Protein AF-A0AAD6W457-F1 (afdb_monomer_lite)

Secondary structure (DSSP, 8-state):
-HHHHHHT----TT--HHHHHHHHHHHHHHHHTTT----HHHHHHHHHHHHHHHHTT-

Radius of gyration: 11.52 Å; chains: 1; bounding box: 26×22×30 Å

Organism: NCBI:txid444605

pLDDT: mean 86.95, std 7.65, range [54.91, 94.12]

Structure (mmCIF, N/CA/C/O backbone):
data_AF-A0AAD6W457-F1
#
_entry.id   AF-A0AAD6W457-F1
#
loop_
_atom_site.group_PDB
_atom_site.id
_atom_site.type_symbol
_atom_site.label_atom_id
_atom_site.label_alt_id
_atom_site.label_comp_id
_atom_site.label_asym_id
_atom_site.label_entity_id
_atom_site.label_seq_id
_atom_site.pdbx_PDB_ins_code
_atom_site.Cartn_x
_atom_site.Cartn_y
_atom_site.Cartn_z
_atom_site.occupancy
_atom_site.B_iso_or_equiv
_atom_site.auth_seq_id
_atom_site.auth_comp_id
_atom_site.auth_asym_id
_atom_site.auth_atom_id
_atom_site.pdbx_PDB_model_num
ATOM 1 N N . MET A 1 1 ? -1.968 -15.015 -5.507 1.00 82.38 1 MET A N 1
ATOM 2 C CA . MET A 1 1 ? -1.651 -14.276 -6.753 1.00 82.38 1 MET A CA 1
ATOM 3 C C . MET A 1 1 ? -1.621 -12.780 -6.436 1.00 82.38 1 MET A C 1
ATOM 5 O O . MET A 1 1 ? -2.591 -12.301 -5.870 1.00 82.38 1 MET A O 1
ATOM 9 N N . LEU A 1 2 ? -0.531 -12.058 -6.729 1.00 86.44 2 LEU A N 1
ATOM 10 C CA . LEU A 1 2 ? -0.301 -10.640 -6.357 1.00 86.44 2 LEU A CA 1
ATOM 11 C C . LEU A 1 2 ? -1.480 -9.695 -6.653 1.00 86.44 2 LEU A C 1
ATOM 13 O O . LEU A 1 2 ? -1.836 -8.857 -5.829 1.00 86.44 2 LEU A O 1
ATOM 17 N N . VAL A 1 3 ? -2.152 -9.903 -7.788 1.00 87.31 3 VAL A N 1
ATOM 18 C CA . VAL A 1 3 ? -3.377 -9.179 -8.175 1.00 87.31 3 VAL A CA 1
ATOM 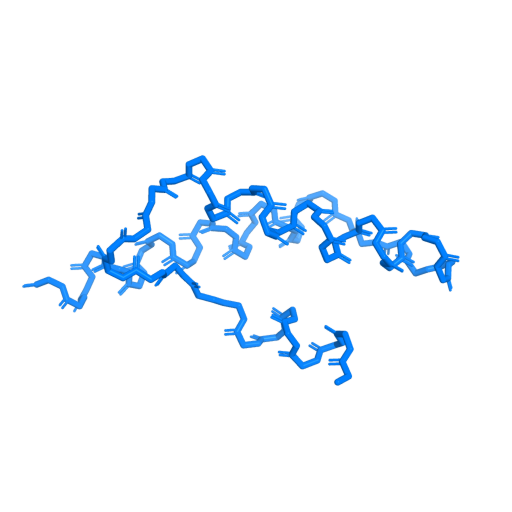19 C C . VAL A 1 3 ? -4.473 -9.307 -7.118 1.00 87.31 3 VAL A C 1
ATOM 21 O O . VAL A 1 3 ? -5.092 -8.318 -6.758 1.00 87.31 3 VAL A O 1
ATOM 24 N N . TYR A 1 4 ? -4.667 -10.493 -6.547 1.00 90.38 4 TYR A N 1
ATOM 25 C CA . TYR A 1 4 ? -5.668 -10.720 -5.506 1.00 90.38 4 TYR A CA 1
ATOM 26 C C . TYR A 1 4 ? -5.332 -9.988 -4.199 1.00 90.38 4 TYR A C 1
ATOM 28 O O . TYR A 1 4 ? -6.214 -9.403 -3.576 1.00 90.38 4 TYR A O 1
ATOM 36 N N . GLN A 1 5 ? -4.052 -9.970 -3.805 1.00 88.19 5 GLN A N 1
ATOM 37 C CA . GLN A 1 5 ? -3.599 -9.236 -2.615 1.00 88.19 5 GLN A CA 1
ATOM 38 C C . GLN A 1 5 ? -3.795 -7.725 -2.768 1.00 88.19 5 GLN A C 1
ATOM 40 O O . GLN A 1 5 ? -4.167 -7.055 -1.807 1.00 88.19 5 GLN A O 1
ATOM 45 N N . TYR A 1 6 ? -3.587 -7.202 -3.977 1.00 89.94 6 TYR A N 1
ATOM 46 C CA . TYR A 1 6 ? -3.872 -5.811 -4.305 1.00 89.94 6 TYR A CA 1
ATOM 47 C C . TYR A 1 6 ? -5.374 -5.521 -4.351 1.00 89.94 6 TYR A C 1
ATOM 49 O O . TYR A 1 6 ? -5.835 -4.537 -3.773 1.00 89.94 6 TYR A O 1
ATOM 57 N N . GLU A 1 7 ? -6.167 -6.370 -5.008 1.00 89.50 7 GLU A N 1
ATOM 58 C CA . GLU A 1 7 ? -7.597 -6.119 -5.179 1.00 89.50 7 GLU A CA 1
ATOM 59 C C . GLU A 1 7 ? -8.365 -6.169 -3.859 1.00 89.50 7 GLU A C 1
ATOM 61 O O . GLU A 1 7 ? -9.186 -5.284 -3.597 1.00 89.50 7 GLU A O 1
ATOM 66 N N . LEU A 1 8 ? -8.031 -7.123 -2.990 1.00 90.25 8 LEU A N 1
ATOM 67 C CA . LEU A 1 8 ? -8.628 -7.262 -1.662 1.00 90.25 8 LEU A CA 1
ATOM 68 C C . LEU A 1 8 ? -7.882 -6.509 -0.562 1.00 90.25 8 LEU A C 1
ATOM 70 O O . LEU A 1 8 ? -8.145 -6.733 0.623 1.00 90.25 8 LEU A O 1
ATOM 74 N N . PHE A 1 9 ? -6.962 -5.619 -0.931 1.00 90.69 9 PHE A N 1
ATOM 75 C CA . PHE A 1 9 ? -6.212 -4.852 0.045 1.00 90.69 9 PHE A CA 1
ATOM 76 C C . PHE A 1 9 ? -7.155 -4.073 0.975 1.00 90.69 9 PHE A C 1
ATOM 78 O O . PHE A 1 9 ? -8.047 -3.346 0.527 1.00 90.69 9 PHE A O 1
ATOM 85 N N . LYS A 1 10 ? -6.944 -4.246 2.281 1.00 91.19 10 LYS A N 1
ATOM 86 C CA . LYS A 1 10 ? -7.648 -3.556 3.362 1.00 91.19 10 LYS A CA 1
ATOM 87 C C . LYS A 1 10 ? -6.699 -3.351 4.538 1.00 91.19 10 LYS A C 1
ATOM 89 O O . LYS A 1 10 ? -5.810 -4.177 4.761 1.00 91.19 10 LYS A O 1
ATOM 94 N N . MET A 1 11 ? -6.928 -2.279 5.291 1.00 90.38 11 MET A N 1
ATOM 95 C CA . MET A 1 11 ? -6.268 -2.076 6.578 1.00 90.38 11 MET A CA 1
ATOM 96 C C . MET A 1 11 ? -6.856 -3.041 7.610 1.00 90.38 11 MET A C 1
ATOM 98 O O . MET A 1 11 ? -8.071 -3.257 7.631 1.00 90.38 11 MET A O 1
ATOM 102 N N . LEU A 1 12 ? -6.004 -3.643 8.436 1.00 89.62 12 LEU A N 1
ATOM 103 C CA . LEU A 1 12 ? -6.439 -4.482 9.554 1.00 89.62 12 LEU A CA 1
ATOM 104 C C . LEU A 1 12 ? -6.690 -3.619 10.802 1.00 89.62 12 LEU A C 1
ATOM 106 O O . LEU A 1 12 ? -6.045 -2.593 10.989 1.00 89.62 12 LEU A O 1
ATOM 110 N N . LEU A 1 13 ? -7.603 -4.049 11.678 1.00 87.00 13 LEU A N 1
ATOM 111 C CA . LEU A 1 13 ? -7.958 -3.311 12.904 1.00 87.00 13 LEU A CA 1
ATOM 112 C C . LEU A 1 13 ? -6.782 -3.143 13.879 1.00 87.00 13 LEU A C 1
ATOM 114 O O . LEU A 1 13 ? -6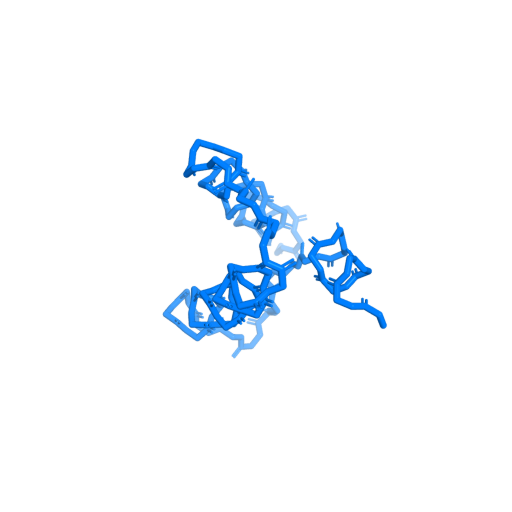.681 -2.119 14.546 1.00 87.00 13 LEU A O 1
ATOM 118 N N . SER A 1 14 ? -5.893 -4.135 13.947 1.00 89.06 14 SER A N 1
ATOM 119 C CA . SER A 1 14 ? -4.717 -4.157 14.826 1.00 89.06 14 SER A CA 1
ATOM 120 C C . SER A 1 14 ? -3.449 -3.597 14.174 1.00 89.06 14 SER A C 1
ATOM 122 O O . SER A 1 14 ? -2.375 -3.639 14.768 1.00 89.06 14 SER A O 1
ATOM 124 N N . GLU A 1 15 ? -3.538 -3.148 12.926 1.00 91.25 15 GLU A N 1
ATOM 125 C CA . GLU A 1 15 ? -2.398 -2.707 12.132 1.00 91.25 15 GLU A CA 1
ATOM 126 C C . GLU A 1 15 ? -2.260 -1.182 12.182 1.00 91.25 15 GLU A C 1
ATOM 128 O O . GLU A 1 15 ? -3.250 -0.454 12.151 1.00 91.25 15 GLU A O 1
ATOM 133 N N . SER A 1 16 ? -1.024 -0.680 12.237 1.00 92.06 16 SER A N 1
ATOM 134 C CA . SER A 1 16 ? -0.756 0.756 12.127 1.00 92.06 16 SER A CA 1
ATOM 135 C C . SER A 1 16 ? -0.804 1.221 10.669 1.00 92.06 16 SER A C 1
ATOM 137 O O . SER A 1 16 ? -0.517 0.455 9.748 1.00 92.06 16 SER A O 1
ATOM 139 N N . ILE A 1 17 ? -1.095 2.505 10.441 1.00 89.56 17 ILE A N 1
ATOM 140 C CA . ILE A 1 17 ? -1.094 3.092 9.087 1.00 89.56 17 ILE A CA 1
ATOM 141 C C . ILE A 1 17 ? 0.258 2.864 8.393 1.00 89.56 17 ILE A C 1
ATOM 143 O O . ILE A 1 17 ? 0.293 2.514 7.216 1.00 89.56 17 ILE A O 1
ATOM 147 N N . THR A 1 18 ? 1.368 2.985 9.127 1.00 92.94 18 THR A N 1
ATOM 148 C CA . THR A 1 18 ? 2.716 2.724 8.606 1.00 92.94 18 THR A CA 1
ATOM 149 C C . THR A 1 18 ? 2.881 1.278 8.144 1.00 92.94 18 THR A C 1
ATOM 151 O O . THR A 1 18 ? 3.380 1.043 7.049 1.00 92.94 18 THR A O 1
ATOM 154 N N . SER A 1 19 ? 2.432 0.301 8.938 1.00 93.31 19 SER A N 1
ATOM 155 C CA . SER A 1 19 ? 2.527 -1.121 8.581 1.00 93.31 19 SER A CA 1
ATOM 156 C C . SER A 1 19 ? 1.667 -1.461 7.356 1.00 93.31 19 SER A C 1
ATOM 158 O O . SER A 1 19 ? 2.133 -2.138 6.434 1.00 93.31 19 SER A O 1
ATOM 160 N N . MET A 1 20 ? 0.466 -0.882 7.284 1.00 93.81 20 MET A N 1
ATOM 161 C CA . MET A 1 20 ? -0.422 -0.979 6.127 1.00 93.81 20 MET A CA 1
ATOM 162 C C . MET A 1 20 ? 0.233 -0.393 4.869 1.00 93.81 20 MET A C 1
ATOM 164 O O . MET A 1 20 ? 0.250 -1.038 3.818 1.00 93.81 20 MET A O 1
ATOM 168 N N . PHE A 1 21 ? 0.843 0.789 4.975 1.00 91.81 21 PHE A N 1
ATOM 169 C CA . PHE A 1 21 ? 1.555 1.422 3.868 1.00 91.81 21 PHE A CA 1
ATOM 170 C C . PHE A 1 21 ? 2.738 0.573 3.390 1.00 91.81 21 PHE A C 1
ATOM 172 O O . PHE A 1 21 ? 2.874 0.343 2.191 1.00 91.81 21 PHE A O 1
ATOM 179 N N . THR A 1 22 ? 3.533 0.018 4.310 1.00 94.12 22 THR A N 1
ATOM 180 C CA . THR A 1 22 ? 4.639 -0.892 3.976 1.00 94.12 22 THR A CA 1
ATOM 181 C C . THR A 1 22 ? 4.156 -2.090 3.160 1.00 94.12 22 THR A C 1
ATOM 183 O O . THR A 1 22 ? 4.748 -2.392 2.127 1.00 94.12 22 THR A O 1
ATOM 186 N N . ARG A 1 23 ? 3.042 -2.730 3.544 1.00 93.88 23 ARG A N 1
ATOM 187 C CA . ARG A 1 23 ? 2.460 -3.837 2.764 1.00 93.88 23 ARG A CA 1
ATOM 188 C C . ARG A 1 23 ? 2.001 -3.408 1.374 1.00 93.88 23 ARG A C 1
ATOM 190 O O . ARG A 1 23 ? 2.204 -4.162 0.425 1.00 93.88 23 ARG A O 1
ATOM 197 N N . MET A 1 24 ? 1.385 -2.230 1.241 1.00 91.88 24 MET A N 1
ATOM 198 C CA . MET A 1 24 ? 1.011 -1.696 -0.074 1.00 91.88 24 MET A CA 1
ATOM 199 C C . MET A 1 24 ? 2.255 -1.503 -0.949 1.00 91.88 24 MET A C 1
ATOM 201 O O . MET A 1 24 ? 2.268 -1.964 -2.087 1.00 91.88 24 MET A O 1
ATOM 205 N N . THR A 1 25 ? 3.318 -0.915 -0.397 1.00 91.94 25 THR A N 1
ATOM 206 C CA . THR A 1 25 ? 4.593 -0.702 -1.094 1.00 91.94 25 THR A CA 1
ATOM 207 C C . THR A 1 25 ? 5.249 -2.019 -1.508 1.00 91.94 25 THR A C 1
ATOM 209 O O . THR A 1 25 ? 5.722 -2.148 -2.633 1.00 91.94 25 THR A O 1
ATOM 212 N N . THR A 1 26 ? 5.230 -3.049 -0.655 1.00 93.25 26 THR A N 1
ATOM 213 C CA . THR A 1 26 ? 5.730 -4.386 -1.020 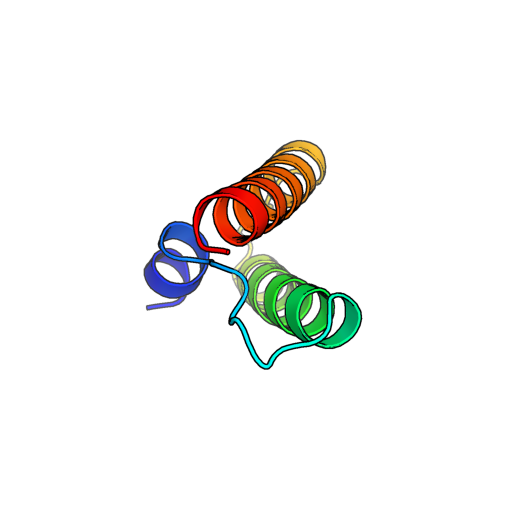1.00 93.25 26 THR A CA 1
ATOM 214 C C . THR A 1 26 ? 4.978 -4.962 -2.223 1.00 93.25 26 THR A C 1
ATOM 216 O O . THR A 1 26 ? 5.597 -5.523 -3.130 1.00 93.25 26 THR A O 1
ATOM 219 N N . ILE A 1 27 ? 3.651 -4.799 -2.266 1.00 91.69 27 ILE A N 1
ATOM 220 C CA . ILE A 1 27 ? 2.814 -5.260 -3.381 1.00 91.69 27 ILE A CA 1
ATOM 221 C C . ILE A 1 27 ? 3.138 -4.478 -4.662 1.00 91.69 27 ILE A C 1
ATOM 223 O O . ILE A 1 27 ? 3.309 -5.087 -5.717 1.00 91.69 27 ILE A O 1
ATOM 227 N N . THR A 1 28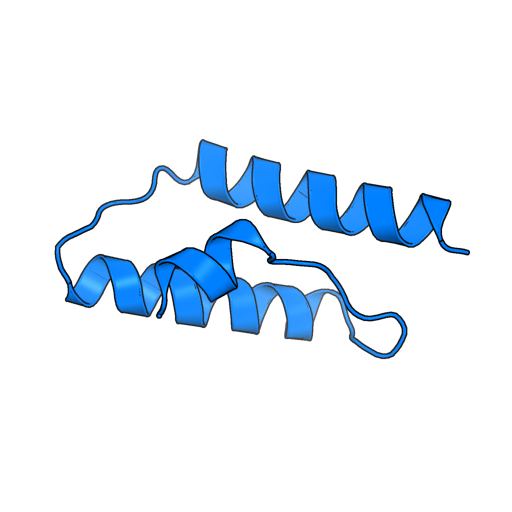 ? 3.258 -3.150 -4.592 1.00 90.44 28 THR A N 1
ATOM 228 C CA . THR A 1 28 ? 3.551 -2.315 -5.769 1.00 90.44 28 THR A CA 1
ATOM 229 C C . THR A 1 28 ? 4.957 -2.544 -6.303 1.00 90.44 28 THR A C 1
ATOM 231 O O . THR A 1 28 ? 5.117 -2.659 -7.512 1.00 90.44 28 THR A O 1
ATOM 234 N N . ASN A 1 29 ? 5.951 -2.721 -5.432 1.00 90.44 29 ASN A N 1
ATOM 235 C CA . ASN A 1 29 ? 7.320 -3.051 -5.839 1.00 90.44 29 ASN A CA 1
ATOM 236 C C . ASN A 1 29 ? 7.389 -4.430 -6.509 1.00 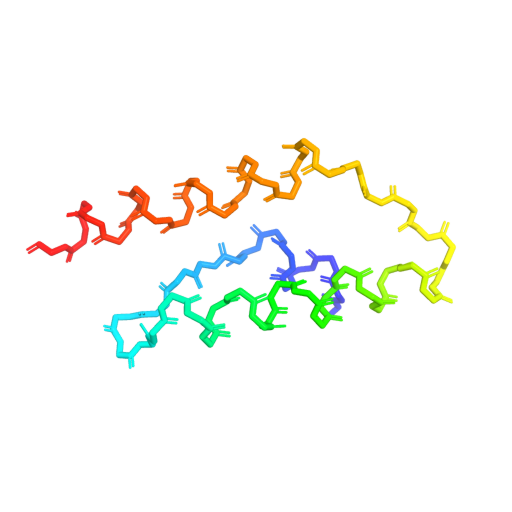90.44 29 ASN A C 1
ATOM 238 O O . ASN A 1 29 ? 8.120 -4.626 -7.473 1.00 90.44 29 ASN A O 1
ATOM 242 N N . SER A 1 30 ? 6.582 -5.383 -6.035 1.00 91.69 30 SER A N 1
ATOM 243 C CA . SER A 1 30 ? 6.469 -6.697 -6.673 1.00 91.69 30 SER A CA 1
ATOM 244 C C . SER A 1 30 ? 5.817 -6.612 -8.057 1.00 91.69 30 SER A C 1
ATOM 246 O O . SER A 1 30 ? 6.159 -7.390 -8.940 1.00 91.69 30 SER A O 1
ATOM 248 N N . PHE A 1 31 ? 4.881 -5.682 -8.272 1.00 89.69 31 PHE A N 1
ATOM 249 C CA . PHE A 1 31 ? 4.333 -5.424 -9.606 1.00 89.69 31 PHE A CA 1
ATOM 250 C C . PHE A 1 31 ? 5.329 -4.734 -10.530 1.00 89.69 31 PHE A C 1
ATOM 252 O O . PHE A 1 31 ? 5.413 -5.110 -11.698 1.00 89.69 31 PHE A O 1
ATOM 259 N N . ASP A 1 32 ? 6.091 -3.779 -10.005 1.00 89.06 32 ASP A N 1
ATOM 260 C CA . ASP A 1 32 ? 7.135 -3.074 -10.742 1.00 89.06 32 ASP A CA 1
ATOM 261 C C . ASP A 1 32 ? 8.208 -4.048 -11.252 1.00 89.06 32 ASP A C 1
ATOM 263 O O . ASP A 1 32 ? 8.501 -4.084 -12.446 1.00 89.06 32 ASP A O 1
ATOM 267 N N . ALA A 1 33 ? 8.655 -4.973 -10.395 1.00 90.00 33 ALA A N 1
ATOM 268 C CA . ALA A 1 33 ? 9.567 -6.058 -10.766 1.00 90.00 33 ALA A CA 1
ATOM 269 C C . ALA A 1 33 ? 9.011 -7.002 -11.857 1.00 90.00 33 ALA A C 1
ATOM 271 O O . ALA A 1 33 ? 9.774 -7.674 -12.545 1.00 90.00 33 ALA A O 1
ATOM 272 N N . LEU A 1 34 ? 7.685 -7.055 -12.030 1.00 89.88 34 LEU A N 1
ATOM 273 C CA . LEU A 1 34 ? 7.001 -7.828 -13.074 1.00 89.88 34 LEU A CA 1
ATOM 274 C C . LEU A 1 34 ? 6.676 -6.989 -14.326 1.00 89.88 34 LEU A C 1
ATOM 276 O O . LEU A 1 34 ? 5.929 -7.452 -15.190 1.00 89.88 34 LEU A O 1
ATOM 280 N N . GLY A 1 35 ? 7.171 -5.749 -14.415 1.00 88.44 35 GLY A N 1
ATOM 281 C CA . GLY A 1 35 ? 6.896 -4.821 -15.516 1.00 88.44 35 GLY A CA 1
ATOM 282 C C . GLY A 1 35 ? 5.468 -4.265 -15.523 1.00 88.44 35 GLY A C 1
ATOM 283 O O . GLY A 1 35 ? 5.006 -3.737 -16.534 1.00 88.44 35 GLY A O 1
ATOM 284 N N . ARG A 1 36 ? 4.727 -4.397 -14.415 1.00 83.56 36 ARG A N 1
ATOM 285 C CA . ARG A 1 36 ? 3.363 -3.873 -14.272 1.00 83.56 36 ARG A CA 1
ATOM 286 C C . ARG A 1 36 ? 3.398 -2.537 -13.548 1.00 83.56 36 ARG A C 1
ATOM 288 O O . ARG A 1 36 ? 3.393 -2.479 -12.323 1.00 83.56 36 ARG A O 1
ATOM 295 N N . ILE A 1 37 ? 3.356 -1.458 -14.318 1.00 77.38 37 ILE A N 1
ATOM 296 C CA . ILE A 1 37 ? 3.348 -0.101 -13.772 1.00 77.38 37 ILE A CA 1
ATOM 297 C C . ILE A 1 37 ? 1.951 0.224 -13.229 1.00 77.38 37 ILE A C 1
ATOM 299 O O . ILE A 1 37 ? 0.975 0.319 -13.978 1.00 77.38 37 ILE A O 1
ATOM 303 N N . TYR A 1 38 ? 1.853 0.421 -11.915 1.00 78.00 38 TYR A N 1
ATOM 304 C CA . TYR A 1 38 ? 0.654 0.958 -11.274 1.00 78.00 38 TYR A CA 1
ATOM 305 C C . TYR A 1 38 ? 0.816 2.459 -11.041 1.00 78.00 38 TYR A C 1
ATOM 307 O O . TYR A 1 38 ? 1.771 2.914 -10.425 1.00 78.00 38 TYR A O 1
ATOM 315 N N . ILE A 1 39 ? -0.155 3.239 -11.515 1.00 84.62 39 ILE A N 1
ATOM 316 C CA . ILE A 1 39 ? -0.138 4.701 -11.398 1.00 84.62 39 ILE A CA 1
A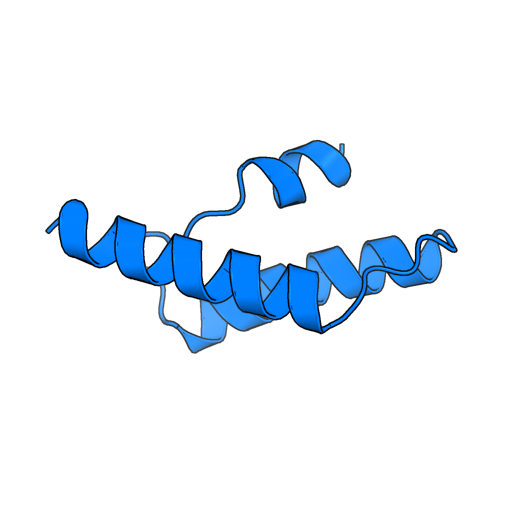TOM 317 C C . ILE A 1 39 ? -0.294 5.100 -9.922 1.00 84.62 39 ILE A C 1
ATOM 319 O O . ILE A 1 39 ? -1.241 4.659 -9.263 1.00 84.62 39 ILE A O 1
ATOM 323 N N . ASN A 1 40 ? 0.562 6.000 -9.428 1.00 83.56 40 ASN A N 1
ATOM 324 C CA . ASN A 1 40 ? 0.536 6.495 -8.042 1.00 83.56 40 ASN A CA 1
ATOM 325 C C . ASN A 1 40 ? -0.859 6.961 -7.593 1.00 83.56 40 ASN A C 1
ATOM 327 O O . ASN A 1 40 ? -1.302 6.627 -6.497 1.00 83.56 40 ASN A O 1
ATOM 331 N N . ALA A 1 41 ? -1.610 7.641 -8.465 1.00 85.75 41 ALA A N 1
ATOM 332 C CA . ALA A 1 41 ? -2.981 8.069 -8.181 1.00 85.75 41 ALA A CA 1
ATOM 333 C C . ALA A 1 41 ? -3.935 6.898 -7.855 1.00 85.75 41 ALA A C 1
ATOM 335 O O . ALA A 1 41 ? -4.768 7.005 -6.948 1.00 85.75 41 ALA A O 1
ATOM 336 N N . LYS A 1 42 ? -3.802 5.752 -8.544 1.00 86.94 42 LYS A N 1
ATOM 337 C CA . LYS A 1 42 ? -4.583 4.536 -8.249 1.00 86.94 42 LYS A CA 1
ATOM 338 C C . LYS A 1 42 ? -4.193 3.932 -6.902 1.00 86.94 42 LYS A C 1
ATOM 340 O O . LYS A 1 42 ? -5.075 3.522 -6.150 1.00 86.94 42 LYS A O 1
ATOM 345 N N . ILE A 1 43 ? -2.898 3.905 -6.587 1.00 88.19 43 ILE A N 1
ATOM 346 C CA . ILE A 1 43 ? -2.381 3.386 -5.313 1.00 88.19 43 ILE A CA 1
ATOM 347 C C . ILE A 1 43 ? -2.887 4.246 -4.148 1.00 88.19 43 ILE A C 1
ATOM 349 O O . ILE A 1 43 ? -3.496 3.717 -3.218 1.00 88.19 43 ILE A O 1
ATOM 353 N N . ILE A 1 44 ? -2.743 5.572 -4.241 1.00 88.50 44 ILE A N 1
ATOM 354 C CA . ILE A 1 44 ? -3.223 6.526 -3.228 1.00 88.50 44 ILE A CA 1
ATOM 355 C C . ILE A 1 44 ? -4.738 6.391 -3.033 1.00 88.50 44 ILE A C 1
ATOM 357 O O . ILE A 1 44 ? -5.211 6.282 -1.903 1.00 88.50 44 ILE A O 1
ATOM 361 N N . SER A 1 45 ? -5.506 6.292 -4.122 1.00 90.75 45 SER A N 1
ATOM 362 C CA . SER A 1 45 ? -6.957 6.072 -4.041 1.00 90.75 45 SER A CA 1
ATOM 363 C C . SER A 1 45 ? -7.312 4.775 -3.306 1.00 90.75 45 SER A C 1
ATOM 365 O O . SER A 1 45 ? -8.286 4.728 -2.553 1.00 90.75 45 SER A O 1
ATOM 367 N N . LYS A 1 46 ? -6.534 3.703 -3.501 1.00 90.12 46 LYS A N 1
ATOM 368 C CA . LYS A 1 46 ? -6.744 2.412 -2.829 1.00 90.12 46 LYS A CA 1
ATOM 369 C C . LYS A 1 46 ? -6.444 2.503 -1.329 1.00 90.12 46 LYS A C 1
ATOM 371 O O . LYS A 1 46 ? -7.220 1.974 -0.530 1.00 90.12 46 LYS A O 1
ATOM 376 N N . ILE A 1 47 ? -5.374 3.201 -0.949 1.00 90.00 47 ILE A N 1
ATOM 377 C CA . ILE A 1 47 ? -5.015 3.453 0.455 1.00 90.00 47 ILE A CA 1
ATOM 378 C C . ILE A 1 47 ? -6.128 4.251 1.143 1.00 90.00 47 ILE A C 1
ATOM 380 O O . ILE A 1 47 ? -6.658 3.798 2.156 1.00 90.00 47 ILE A O 1
ATOM 384 N N . LEU A 1 48 ? -6.564 5.367 0.549 1.00 90.00 48 LEU A N 1
ATOM 385 C CA . LEU A 1 48 ? -7.636 6.210 1.096 1.00 90.00 48 LEU A CA 1
ATOM 386 C C . LEU A 1 48 ? -8.943 5.432 1.298 1.00 90.00 48 LEU A C 1
ATOM 388 O O . LEU A 1 48 ? -9.551 5.499 2.364 1.00 90.00 48 LEU A O 1
ATOM 392 N N . ARG A 1 49 ? -9.349 4.618 0.314 1.00 89.94 49 ARG A N 1
ATOM 393 C CA . ARG A 1 49 ? -10.532 3.747 0.441 1.00 89.94 49 ARG A CA 1
ATOM 394 C C . ARG A 1 49 ? -10.384 2.715 1.557 1.00 89.94 49 ARG A C 1
ATOM 396 O O . ARG A 1 49 ? -11.372 2.361 2.192 1.00 89.94 49 ARG A O 1
ATOM 403 N N . SER A 1 50 ? -9.177 2.204 1.776 1.00 88.06 50 SER A N 1
ATOM 404 C CA . SER A 1 50 ? -8.907 1.216 2.825 1.00 88.06 50 SER A CA 1
ATOM 405 C C . SER A 1 50 ? -8.992 1.835 4.221 1.00 88.06 50 SER A C 1
ATOM 407 O O . SER A 1 50 ? -9.492 1.179 5.131 1.00 88.06 50 SER A O 1
ATOM 409 N N . LEU A 1 51 ? -8.583 3.099 4.366 1.00 87.44 51 LEU A N 1
ATOM 410 C CA . LEU A 1 51 ? -8.717 3.881 5.600 1.00 87.44 51 LEU A CA 1
ATOM 411 C C . LEU A 1 51 ? -10.182 4.222 5.904 1.00 87.44 51 LEU A C 1
ATOM 413 O O . LEU A 1 51 ? -10.667 3.917 6.987 1.00 87.44 51 LEU A O 1
ATOM 417 N N . GLN A 1 52 ? -10.929 4.737 4.923 1.00 85.50 52 GLN A N 1
ATOM 418 C CA . GLN A 1 52 ? -12.363 5.034 5.085 1.00 85.50 52 GLN A CA 1
ATOM 419 C C . GLN A 1 52 ? -13.187 3.793 5.458 1.00 85.50 52 GLN A C 1
ATOM 421 O O . GLN A 1 52 ? -14.179 3.877 6.178 1.00 85.50 52 GLN A O 1
ATOM 426 N N . LYS A 1 53 ? -12.798 2.612 4.959 1.00 80.88 53 LYS A N 1
ATOM 427 C CA . LYS A 1 53 ? -13.439 1.346 5.331 1.00 80.88 53 LYS A CA 1
ATOM 428 C C . LYS A 1 53 ? -13.164 0.951 6.778 1.00 80.88 53 LYS A C 1
ATOM 430 O O . LYS A 1 53 ? -14.016 0.283 7.353 1.00 80.88 53 LYS A O 1
ATOM 435 N N . LEU A 1 54 ? -12.007 1.305 7.336 1.00 77.88 54 LEU A N 1
ATOM 436 C CA . LEU A 1 54 ? -11.687 1.030 8.735 1.00 77.88 54 LEU A CA 1
ATOM 437 C C . LEU A 1 54 ? -12.564 1.872 9.665 1.00 77.88 54 LEU A C 1
ATOM 439 O O . LEU A 1 54 ? -13.090 1.344 10.635 1.00 77.88 54 LEU A O 1
ATOM 443 N N . GLU A 1 55 ? -12.763 3.150 9.341 1.00 69.38 55 GLU A N 1
ATOM 444 C CA . GLU A 1 55 ? -13.632 4.043 10.120 1.00 69.38 55 GLU A CA 1
ATOM 445 C C . GLU A 1 55 ? -15.084 3.565 10.154 1.00 69.38 55 GLU A C 1
ATOM 447 O O . GLU A 1 55 ? -15.716 3.637 11.195 1.00 69.38 55 GLU A O 1
ATOM 452 N N . LYS A 1 56 ? -15.595 3.003 9.052 1.00 68.50 56 LYS A N 1
ATOM 453 C CA . LYS A 1 56 ? -16.944 2.408 8.999 1.00 68.50 56 LYS A CA 1
ATOM 454 C C . LYS A 1 56 ? -17.076 1.062 9.726 1.00 68.50 56 LYS A C 1
ATOM 456 O O . LYS A 1 56 ? -18.184 0.552 9.830 1.00 68.50 56 LYS A O 1
ATOM 461 N N . GLN A 1 57 ? -15.960 0.440 10.106 1.00 59.91 57 GLN A N 1
ATOM 462 C CA . GLN A 1 57 ? -15.919 -0.849 10.811 1.00 59.91 57 GLN A CA 1
ATOM 463 C C . GLN A 1 57 ? -15.676 -0.690 12.318 1.00 59.91 57 GLN A C 1
ATOM 465 O O . GLN A 1 57 ? -15.696 -1.694 13.029 1.00 59.91 57 GLN A O 1
ATOM 470 N N . LYS A 1 58 ? -15.408 0.535 12.781 1.00 54.91 58 LYS A N 1
ATOM 471 C CA . LYS A 1 58 ? -15.417 0.905 14.198 1.00 54.91 58 LYS A CA 1
ATOM 472 C C . LYS A 1 58 ? -16.826 1.297 14.616 1.00 54.91 58 LYS A C 1
ATOM 474 O O . LYS A 1 58 ? -17.152 1.013 15.786 1.00 54.91 58 LYS A O 1
#

Foldseek 3Di:
DLVVCQVPQADDLPDDLVRSVVSLVVSQVVCVVVVRHDDPVVSVVSSVVRVVVNVVVD

Sequence (58 aa):
MLVYQYELFKMLLSESITSMFTRMTTITNSFDALGRIYINAKIISKILRSLQKLEKQK